Protein AF-A0A7I9VRM2-F1 (afdb_monomer_lite)

Foldseek 3Di:
DDPVVVVVVVVVVVVVVVVVVVVVCVVVDDPDPPVPPPVDDDPDDPVNVVVVCCVPPVCVVVVVVVVVVVPDDDDD

Organism: NCBI:txid2590199

Radius of gyration: 29.42 Å; chains: 1; bounding box: 52×22×77 Å

Secondary structure (DSSP, 8-state):
--HHHHHHHHHHHHHHHHHHHHHHHHHH--SPP-TT---SPPS--HHHHHHHHHHHHTTHHHHHHHHHHHTSPPP-

Structure (mmCIF, N/CA/C/O backbone):
data_AF-A0A7I9VRM2-F1
#
_entry.id   AF-A0A7I9VRM2-F1
#
loop_
_atom_site.group_PDB
_atom_site.id
_atom_site.type_symbol
_atom_site.label_atom_id
_atom_site.label_alt_id
_atom_site.label_comp_id
_atom_site.label_asym_id
_atom_site.label_entity_id
_atom_site.label_seq_id
_atom_site.pdbx_PDB_ins_code
_atom_site.Cartn_x
_atom_site.Cartn_y
_atom_site.Cartn_z
_atom_site.occupancy
_atom_site.B_iso_or_equiv
_atom_site.auth_seq_id
_atom_site.auth_comp_id
_atom_site.auth_asym_id
_atom_site.auth_atom_id
_atom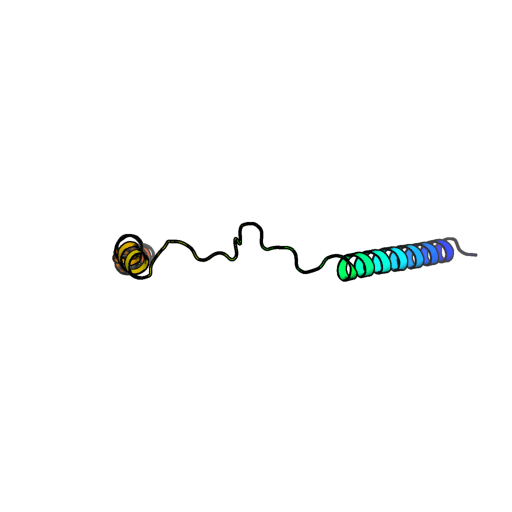_site.pdbx_PDB_model_num
ATOM 1 N N . MET A 1 1 ? 17.484 -16.334 49.677 1.00 56.12 1 MET A N 1
ATOM 2 C CA . MET A 1 1 ? 17.007 -16.521 48.291 1.00 56.12 1 MET A CA 1
ATOM 3 C C . MET A 1 1 ? 17.988 -15.835 47.373 1.00 56.12 1 MET A C 1
ATOM 5 O O . MET A 1 1 ? 18.175 -14.631 47.531 1.00 56.12 1 MET A O 1
ATOM 9 N N . ASP A 1 2 ? 18.632 -16.608 46.503 1.00 64.81 2 ASP A N 1
ATOM 10 C CA . ASP A 1 2 ? 19.647 -16.124 45.570 1.00 64.81 2 ASP A CA 1
ATOM 11 C C . ASP A 1 2 ? 19.108 -14.985 44.703 1.00 64.81 2 ASP A C 1
ATOM 13 O O . ASP A 1 2 ? 17.982 -15.043 44.202 1.00 64.81 2 ASP A O 1
ATOM 17 N N . SER A 1 3 ? 19.920 -13.941 44.528 1.00 72.69 3 SER A N 1
ATOM 18 C CA . SER A 1 3 ? 19.593 -12.771 43.697 1.00 72.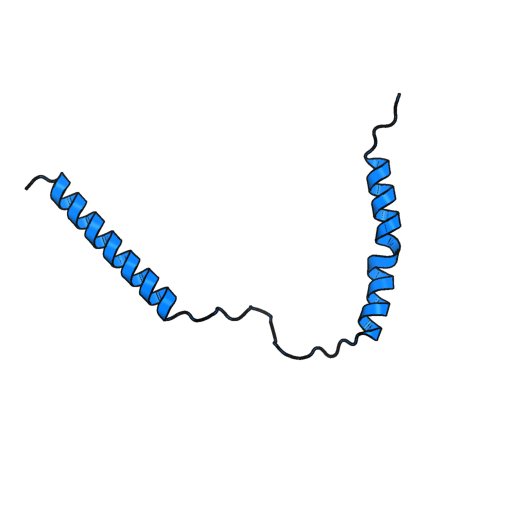69 3 SER A CA 1
ATOM 19 C C . SER A 1 3 ? 19.132 -13.183 42.290 1.00 72.69 3 SER A C 1
ATOM 21 O O . SER A 1 3 ? 18.173 -12.631 41.751 1.00 72.69 3 SER A O 1
ATOM 23 N N . ASN A 1 4 ? 19.745 -14.244 41.758 1.00 81.62 4 ASN A N 1
ATOM 24 C CA . ASN A 1 4 ? 19.441 -14.820 40.453 1.00 81.62 4 ASN A CA 1
ATOM 25 C C . ASN A 1 4 ? 17.997 -15.354 40.363 1.00 81.62 4 ASN A C 1
ATOM 27 O O . ASN A 1 4 ? 17.296 -15.119 39.381 1.00 81.62 4 ASN A O 1
ATOM 31 N N . GLU A 1 5 ? 17.488 -15.990 41.423 1.00 84.06 5 GLU A N 1
ATOM 32 C CA . GLU A 1 5 ? 16.126 -16.527 41.413 1.00 84.06 5 GLU A CA 1
ATOM 33 C C . GLU A 1 5 ? 15.062 -15.424 41.503 1.00 84.06 5 GLU A C 1
ATOM 35 O O . GLU A 1 5 ? 14.016 -15.514 40.855 1.00 84.06 5 GLU A O 1
ATOM 40 N N . LYS A 1 6 ? 15.337 -14.341 42.242 1.00 83.44 6 LYS A N 1
ATOM 41 C CA . LYS A 1 6 ? 14.454 -13.162 42.265 1.00 83.44 6 LYS A CA 1
ATOM 42 C C . LYS A 1 6 ? 14.385 -12.483 40.897 1.00 83.44 6 LYS A C 1
ATOM 44 O O . LYS A 1 6 ? 13.294 -12.119 40.462 1.00 83.44 6 LYS A O 1
ATOM 49 N N . GLN A 1 7 ? 15.524 -12.341 40.218 1.00 85.94 7 GLN A N 1
ATOM 50 C CA . GLN A 1 7 ? 15.579 -11.781 38.865 1.00 85.94 7 GLN A CA 1
ATOM 51 C C . GLN A 1 7 ? 14.789 -12.641 37.877 1.00 85.94 7 GLN A C 1
ATOM 53 O O . GLN A 1 7 ? 13.910 -12.124 37.193 1.00 85.94 7 GLN A O 1
ATOM 58 N N . ARG A 1 8 ? 15.000 -13.961 37.894 1.00 88.81 8 ARG A N 1
ATOM 59 C CA . ARG A 1 8 ? 14.277 -14.899 37.027 1.00 88.81 8 ARG A CA 1
ATOM 60 C C . ARG A 1 8 ? 12.761 -14.854 37.237 1.00 88.81 8 ARG A C 1
ATOM 62 O O . ARG A 1 8 ? 12.005 -14.915 36.272 1.00 88.81 8 ARG A O 1
ATOM 69 N N . ARG A 1 9 ? 12.294 -14.740 38.487 1.00 89.81 9 ARG A N 1
ATOM 70 C CA . ARG A 1 9 ? 10.855 -14.605 38.783 1.00 89.81 9 ARG A CA 1
ATOM 71 C C . ARG A 1 9 ? 10.275 -13.314 38.213 1.00 89.81 9 ARG A C 1
ATOM 73 O O . ARG A 1 9 ? 9.226 -13.370 37.583 1.00 89.81 9 ARG A O 1
ATOM 80 N N . ARG A 1 10 ? 10.981 -12.191 38.369 1.00 89.81 10 ARG A N 1
ATOM 81 C CA . ARG A 1 10 ? 10.562 -10.895 37.819 1.00 89.81 10 ARG A CA 1
ATOM 82 C C . ARG A 1 10 ? 10.492 -10.916 36.292 1.00 89.81 10 ARG A C 1
ATOM 84 O O . ARG A 1 10 ? 9.549 -10.390 35.719 1.00 89.81 10 ARG A O 1
ATOM 91 N N . GLU A 1 11 ? 11.465 -11.538 35.632 1.00 91.12 11 GLU A N 1
ATOM 92 C CA . GLU A 1 11 ? 11.457 -11.678 34.170 1.00 91.12 11 GLU A CA 1
ATOM 93 C C . GLU A 1 11 ? 10.282 -12.526 33.675 1.00 91.12 11 GLU A C 1
ATOM 95 O O . GLU A 1 11 ? 9.639 -12.175 32.688 1.00 91.12 11 GLU A O 1
ATOM 100 N N . LEU A 1 12 ? 9.963 -13.620 34.373 1.00 94.75 12 LEU A N 1
ATOM 101 C CA . LEU A 1 12 ? 8.800 -14.448 34.045 1.00 94.75 12 LEU A CA 1
ATOM 102 C C . LEU A 1 12 ? 7.480 -13.696 34.230 1.00 94.75 12 LEU A C 1
ATOM 104 O O . LEU A 1 12 ? 6.565 -13.871 33.430 1.00 94.75 12 LEU A O 1
ATOM 108 N N . GLU A 1 13 ? 7.381 -12.879 35.274 1.00 94.44 13 GLU A N 1
ATOM 109 C CA . GLU A 1 13 ? 6.205 -12.057 35.555 1.00 94.44 13 GLU A CA 1
ATOM 110 C C . GLU A 1 13 ? 6.006 -10.994 34.467 1.00 94.44 13 GLU A C 1
ATOM 112 O O . GLU A 1 13 ? 4.952 -10.960 33.837 1.00 94.44 13 GLU A O 1
ATOM 117 N N . LEU A 1 14 ? 7.064 -10.253 34.121 1.00 94.69 14 LEU A N 1
ATOM 118 C CA . LEU A 1 14 ? 7.046 -9.282 33.021 1.00 94.69 14 LEU A CA 1
ATOM 119 C C . LEU A 1 14 ? 6.688 -9.928 31.678 1.00 94.69 14 LEU A C 1
ATOM 121 O O . LEU A 1 14 ? 5.932 -9.356 30.894 1.00 94.69 14 LEU A O 1
ATOM 125 N N . ARG A 1 15 ? 7.205 -11.131 31.405 1.00 94.00 15 ARG A N 1
ATOM 126 C CA . ARG A 1 15 ? 6.879 -11.860 30.174 1.00 94.00 15 ARG A CA 1
ATOM 127 C C . ARG A 1 15 ? 5.390 -12.200 30.100 1.00 94.00 15 ARG A C 1
ATOM 129 O O . ARG A 1 15 ? 4.794 -12.030 29.043 1.00 94.00 15 ARG A O 1
ATOM 136 N N . ARG A 1 16 ? 4.797 -12.654 31.208 1.00 95.00 16 ARG A N 1
ATOM 137 C CA . ARG A 1 16 ? 3.362 -12.975 31.279 1.00 95.00 16 ARG A CA 1
ATOM 138 C C . ARG A 1 16 ? 2.488 -11.734 31.131 1.00 95.00 16 ARG A C 1
ATOM 140 O O . ARG A 1 16 ? 1.458 -11.804 30.472 1.00 95.00 16 ARG A O 1
ATOM 147 N N . GLU A 1 17 ? 2.894 -10.613 31.721 1.00 95.12 17 GLU A N 1
ATOM 148 C CA . GLU A 1 17 ? 2.183 -9.339 31.566 1.00 95.12 17 GLU A CA 1
ATOM 149 C C . GLU A 1 17 ? 2.181 -8.859 30.111 1.00 95.12 17 GLU A C 1
ATOM 151 O O . GLU A 1 17 ? 1.151 -8.410 29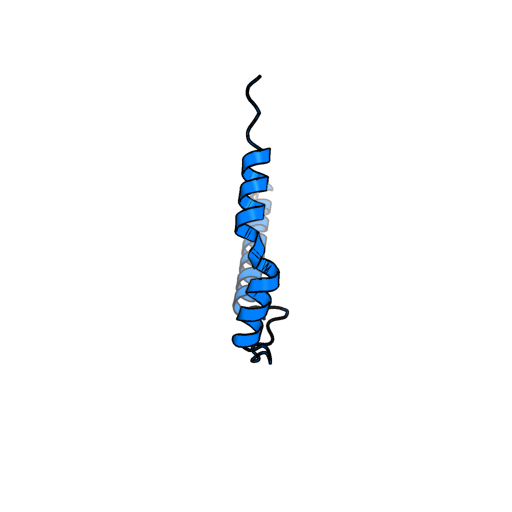.614 1.00 95.12 17 GLU A O 1
ATOM 156 N N . GLN A 1 18 ? 3.315 -8.968 29.412 1.00 92.56 18 GLN A N 1
ATOM 157 C CA . GLN A 1 18 ? 3.401 -8.590 27.999 1.00 92.56 18 GLN A CA 1
ATOM 158 C C . GLN A 1 18 ? 2.551 -9.505 27.119 1.00 92.56 18 GLN A C 1
ATOM 160 O O . GLN A 1 18 ? 1.775 -9.010 26.311 1.00 92.56 18 GLN A O 1
ATOM 165 N N . GLU A 1 19 ? 2.607 -10.817 27.347 1.00 93.12 19 GLU A N 1
ATOM 166 C CA . GLU A 1 19 ? 1.765 -11.780 26.634 1.00 93.12 19 GLU A CA 1
ATOM 167 C C . GLU A 1 19 ? 0.267 -11.488 26.832 1.00 93.12 19 GLU A C 1
ATOM 169 O O . GLU A 1 19 ? -0.507 -11.541 25.879 1.00 93.12 19 GLU A O 1
ATOM 174 N N . GLN A 1 20 ? -0.159 -11.110 28.043 1.00 94.69 20 GLN A N 1
ATOM 175 C CA . GLN A 1 20 ? -1.548 -10.702 28.280 1.00 94.69 20 GLN A CA 1
ATOM 176 C C . GLN A 1 20 ? -1.938 -9.439 27.508 1.00 94.69 20 GLN A C 1
ATOM 178 O O . GLN A 1 20 ? -3.034 -9.404 26.950 1.00 94.69 20 GLN A O 1
ATOM 183 N N . LYS A 1 21 ? -1.066 -8.426 27.450 1.00 90.88 21 LYS A N 1
ATOM 184 C CA . LYS A 1 21 ? -1.324 -7.195 26.682 1.00 90.88 21 LYS A CA 1
ATOM 185 C C . LYS A 1 21 ? -1.397 -7.454 25.183 1.00 90.88 21 LYS A C 1
ATOM 187 O O . LYS A 1 21 ? -2.239 -6.862 24.508 1.00 90.88 21 LYS A O 1
ATOM 192 N N . ASP A 1 22 ? -0.546 -8.336 24.669 1.00 87.38 22 ASP A N 1
ATOM 193 C CA . ASP A 1 22 ? -0.564 -8.726 23.260 1.00 87.38 22 ASP A CA 1
ATOM 194 C C . ASP A 1 22 ? -1.886 -9.436 22.934 1.00 87.38 22 ASP A C 1
ATOM 196 O O . ASP A 1 22 ? -2.592 -9.040 22.008 1.00 87.38 22 ASP A O 1
ATOM 200 N N . LEU A 1 23 ? -2.304 -10.389 23.775 1.00 89.62 23 LEU A N 1
ATOM 201 C CA . LEU A 1 23 ? -3.592 -11.075 23.632 1.00 89.62 23 LEU A CA 1
ATOM 202 C C . LEU A 1 23 ? -4.793 -10.125 23.754 1.00 89.62 23 LEU A C 1
ATOM 204 O O . LEU A 1 23 ? -5.786 -10.295 23.050 1.00 89.62 23 LEU A O 1
ATOM 208 N N . GLU A 1 24 ? -4.745 -9.138 24.648 1.00 88.69 24 GLU A N 1
ATOM 209 C CA . GLU A 1 24 ? -5.782 -8.106 24.762 1.00 88.69 24 GLU A CA 1
ATOM 210 C C . GLU A 1 24 ? -5.836 -7.237 23.501 1.00 88.69 24 GLU A C 1
ATOM 212 O O . GLU A 1 24 ? -6.917 -6.979 22.967 1.00 88.69 24 GLU A O 1
ATOM 217 N N . THR A 1 25 ? -4.674 -6.853 22.975 1.00 84.19 25 THR A N 1
ATOM 218 C CA . THR A 1 25 ? -4.554 -6.085 21.733 1.00 84.19 25 THR A CA 1
ATOM 219 C C . THR A 1 25 ? -5.152 -6.858 20.560 1.00 84.19 25 THR A C 1
ATOM 221 O O . THR A 1 25 ? -5.988 -6.317 19.842 1.00 84.19 25 THR A O 1
ATOM 224 N N . GLU A 1 26 ? -4.809 -8.136 20.400 1.00 82.00 26 GLU A N 1
ATOM 225 C CA . GLU A 1 26 ? -5.352 -8.997 19.341 1.00 82.00 26 GLU A CA 1
ATOM 226 C C . GLU A 1 26 ? -6.861 -9.249 19.486 1.00 82.00 26 GLU A C 1
ATOM 228 O O . GLU A 1 26 ? -7.577 -9.303 18.490 1.00 82.00 26 GLU A O 1
ATOM 233 N N . ARG A 1 27 ? -7.373 -9.373 20.719 1.00 84.38 27 ARG A N 1
ATOM 234 C CA . ARG A 1 27 ? -8.817 -9.529 20.977 1.00 84.38 27 ARG A CA 1
ATOM 235 C C . ARG A 1 27 ? -9.618 -8.271 20.656 1.00 84.38 27 ARG A C 1
ATOM 237 O O . ARG A 1 27 ? -10.786 -8.380 20.290 1.00 84.38 27 ARG A O 1
ATOM 244 N N . THR A 1 28 ? -9.021 -7.098 20.851 1.00 79.12 28 THR A N 1
ATOM 245 C CA . THR A 1 28 ? -9.725 -5.810 20.765 1.00 79.12 28 THR A CA 1
ATOM 246 C C . THR A 1 28 ? -9.582 -5.172 19.385 1.00 79.12 28 THR A C 1
ATOM 248 O O . THR A 1 28 ? -10.513 -4.534 18.893 1.00 79.12 28 THR A O 1
ATOM 251 N N . ILE A 1 29 ? -8.430 -5.346 18.734 1.00 75.06 29 ILE A N 1
ATOM 252 C CA . ILE A 1 29 ? -8.172 -4.817 17.398 1.00 75.06 29 ILE A CA 1
ATOM 253 C C . ILE A 1 29 ? -8.713 -5.820 16.376 1.00 75.06 29 ILE A C 1
ATOM 255 O O . ILE A 1 29 ? -8.076 -6.817 16.052 1.00 75.06 29 ILE A O 1
ATOM 259 N N . GLY A 1 30 ? -9.910 -5.540 15.852 1.00 72.56 30 GLY A N 1
ATOM 260 C CA . GLY A 1 30 ? -10.422 -6.204 14.651 1.00 72.56 30 GLY A CA 1
ATOM 261 C C . GLY A 1 30 ? -9.526 -5.953 13.429 1.00 72.56 30 GLY A C 1
ATOM 262 O O . GLY A 1 30 ? -8.489 -5.295 13.520 1.00 72.56 30 GLY A O 1
ATOM 263 N N . GLN A 1 31 ? -9.921 -6.451 12.252 1.00 7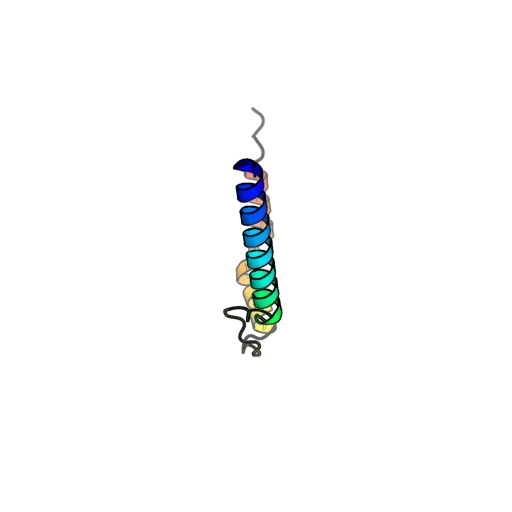3.38 31 GLN A N 1
ATOM 264 C CA . GLN A 1 31 ? -9.169 -6.174 11.023 1.00 73.38 31 GLN A CA 1
ATOM 265 C C . GLN A 1 31 ? -8.960 -4.664 10.870 1.00 73.38 31 GLN A C 1
ATOM 267 O O . GLN A 1 31 ? -9.923 -3.894 10.863 1.00 73.38 31 GLN A O 1
ATOM 272 N N . ARG A 1 32 ? -7.693 -4.241 10.783 1.00 72.75 32 ARG A N 1
ATOM 273 C CA . ARG A 1 32 ? -7.372 -2.843 10.500 1.00 72.75 32 ARG A CA 1
ATOM 274 C C . ARG A 1 32 ? -8.035 -2.481 9.170 1.00 72.75 32 ARG A C 1
ATOM 276 O O . ARG A 1 32 ? -7.841 -3.226 8.206 1.00 72.75 32 ARG A O 1
ATOM 283 N N . PRO A 1 33 ? -8.815 -1.388 9.101 1.00 75.44 33 PRO A N 1
ATOM 284 C CA . PRO A 1 33 ? -9.372 -0.959 7.831 1.00 75.44 33 PRO A CA 1
ATOM 285 C C . PRO A 1 33 ? -8.215 -0.713 6.862 1.00 75.44 33 PRO A C 1
ATOM 287 O O . PRO A 1 33 ? -7.199 -0.124 7.238 1.00 75.44 33 PRO A O 1
ATOM 290 N N . LEU A 1 34 ? -8.354 -1.206 5.632 1.00 80.00 34 LEU A N 1
ATOM 291 C CA . LEU A 1 34 ? -7.387 -0.938 4.577 1.00 80.00 34 LEU A CA 1
ATOM 292 C C . LEU A 1 34 ? -7.423 0.563 4.290 1.00 80.00 34 LEU A C 1
ATOM 294 O O . LEU A 1 34 ? -8.405 1.084 3.760 1.00 80.00 34 LEU A O 1
ATOM 298 N N . GLU A 1 35 ? -6.372 1.263 4.702 1.00 78.31 35 GLU A N 1
ATOM 299 C CA . GLU A 1 35 ? -6.270 2.707 4.537 1.00 78.31 35 GLU A CA 1
ATOM 300 C C . GLU A 1 35 ? -6.333 3.046 3.039 1.00 78.31 35 GLU A C 1
ATOM 302 O O . GLU A 1 35 ? -5.576 2.508 2.233 1.00 78.31 35 GLU A O 1
ATOM 307 N N . GLY A 1 36 ? -7.304 3.875 2.646 1.00 74.00 36 GLY A N 1
ATOM 308 C CA . GLY A 1 36 ? -7.558 4.214 1.240 1.00 74.00 36 GLY A CA 1
ATOM 309 C C . GLY A 1 36 ? -8.448 3.232 0.465 1.00 74.00 36 GLY A C 1
ATOM 310 O O . GLY A 1 36 ? -8.813 3.529 -0.672 1.00 74.00 36 GLY A O 1
ATOM 311 N N . PHE A 1 37 ? -8.869 2.107 1.052 1.00 78.00 37 PHE A N 1
ATOM 312 C CA . PHE A 1 37 ? -9.875 1.246 0.432 1.00 78.00 37 PHE A CA 1
ATOM 313 C C . PHE A 1 37 ? -11.273 1.812 0.689 1.00 78.00 37 PHE A C 1
ATOM 315 O O . PHE A 1 37 ? -11.831 1.676 1.776 1.00 78.00 37 PHE A O 1
ATOM 322 N N . SER A 1 38 ? -11.853 2.462 -0.320 1.00 75.81 38 SER A N 1
ATOM 323 C CA . SER A 1 38 ? -13.184 3.066 -0.200 1.00 75.81 38 SER A CA 1
ATOM 324 C C . SER A 1 38 ? -14.317 2.034 -0.180 1.00 75.81 38 SER A C 1
ATOM 326 O O . SER A 1 38 ? -15.435 2.382 0.191 1.00 75.81 38 SER A O 1
ATOM 328 N N . GLY A 1 39 ? -14.066 0.791 -0.622 1.00 75.69 39 GLY A N 1
ATOM 329 C CA . GLY A 1 39 ? -15.091 -0.245 -0.826 1.00 75.69 39 GLY A CA 1
ATOM 330 C C . GLY A 1 39 ? -16.184 0.134 -1.838 1.00 75.69 39 GLY A C 1
ATOM 331 O O . GLY A 1 39 ? -17.084 -0.660 -2.099 1.00 75.69 39 GLY A O 1
ATOM 332 N N . ALA A 1 40 ? -16.117 1.341 -2.402 1.00 80.62 40 ALA A N 1
ATOM 333 C CA . ALA A 1 40 ? -17.095 1.896 -3.312 1.00 80.62 40 ALA A CA 1
ATOM 334 C C . ALA A 1 40 ? -16.736 1.529 -4.750 1.00 80.62 40 ALA A C 1
ATOM 336 O O . ALA A 1 40 ? -15.563 1.512 -5.131 1.00 80.62 40 ALA A O 1
ATOM 337 N N . HIS A 1 41 ? -17.762 1.288 -5.564 1.00 76.94 41 HIS A N 1
ATOM 338 C CA . HIS A 1 41 ? -17.591 1.189 -7.006 1.00 76.94 41 HIS A CA 1
ATOM 339 C C . HIS A 1 41 ?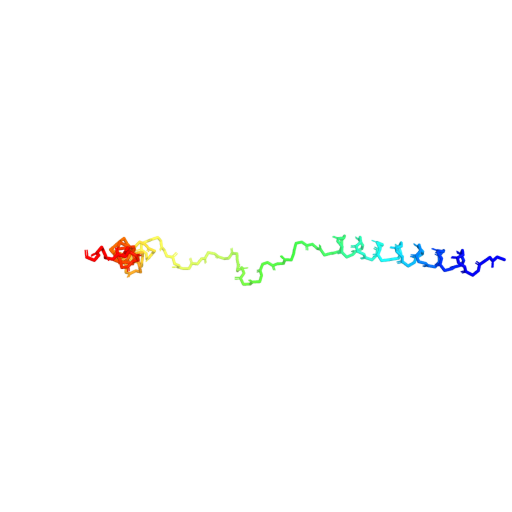 -16.980 2.492 -7.533 1.00 76.94 41 HIS A C 1
ATOM 341 O O . HIS A 1 41 ? -17.458 3.586 -7.222 1.00 76.94 41 HIS A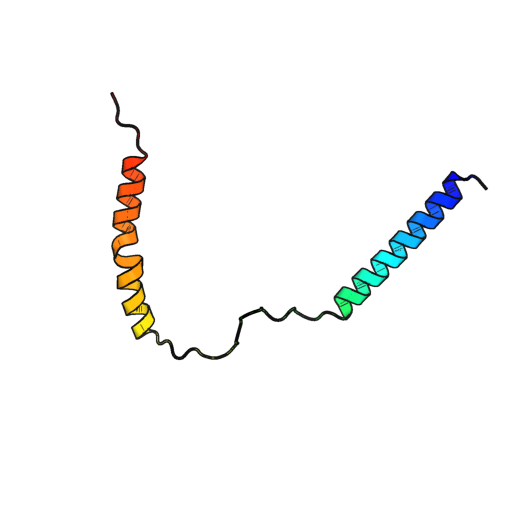 O 1
ATOM 347 N N . THR A 1 42 ? -15.908 2.378 -8.310 1.00 82.06 42 THR A N 1
ATOM 348 C CA . THR A 1 42 ? -15.341 3.519 -9.025 1.00 82.06 42 THR A CA 1
ATOM 349 C C . THR A 1 42 ? -16.248 3.862 -10.212 1.00 82.06 42 THR A C 1
ATOM 351 O O . THR A 1 42 ? -16.966 3.009 -10.731 1.00 82.06 42 THR A O 1
ATOM 354 N N . SER A 1 43 ? -16.223 5.115 -10.669 1.00 86.62 43 SER A N 1
ATOM 355 C CA . SER A 1 43 ? -16.857 5.514 -11.939 1.00 86.62 43 SER A CA 1
ATOM 356 C C . SER A 1 43 ? -16.038 5.100 -13.169 1.00 86.62 43 SER A C 1
ATOM 358 O O . SER A 1 43 ? -16.398 5.443 -14.293 1.00 86.62 43 SER A O 1
ATOM 360 N N . TRP A 1 44 ? -14.920 4.405 -12.949 1.00 88.50 44 TRP A N 1
ATOM 361 C CA . TRP A 1 44 ? -14.023 3.905 -13.977 1.00 88.50 44 TRP A CA 1
ATOM 362 C C . TRP A 1 44 ? -14.611 2.643 -14.603 1.00 88.50 44 TRP A C 1
ATOM 364 O O . TRP A 1 44 ? -14.920 1.677 -13.907 1.00 88.50 44 TRP A O 1
ATOM 374 N N . THR A 1 45 ? -14.792 2.669 -15.917 1.00 90.69 45 THR A N 1
ATOM 375 C CA . THR A 1 45 ? -15.418 1.583 -16.681 1.00 90.69 45 THR A CA 1
ATOM 376 C C . THR A 1 45 ? -14.377 0.687 -17.351 1.00 90.69 45 THR A C 1
ATOM 378 O O . THR A 1 45 ? -13.248 1.112 -17.581 1.00 90.69 45 THR A O 1
ATOM 381 N N . GLY A 1 46 ? -14.773 -0.536 -17.720 1.00 89.69 46 GLY A N 1
ATOM 382 C CA . GLY A 1 46 ? -13.906 -1.465 -18.460 1.00 89.69 46 GLY A CA 1
ATOM 383 C C . GLY A 1 46 ? -13.402 -0.888 -19.786 1.00 89.69 46 GLY A C 1
ATOM 384 O O . GLY A 1 46 ? -12.216 -0.952 -20.063 1.00 89.69 46 GLY A O 1
ATOM 385 N N . ASP A 1 47 ? -14.255 -0.192 -20.543 1.00 92.69 47 ASP A N 1
ATOM 386 C CA . ASP A 1 47 ? -13.848 0.450 -21.805 1.00 92.69 47 ASP A CA 1
ATOM 387 C C . ASP A 1 47 ? -12.780 1.544 -21.607 1.00 92.69 47 ASP A C 1
ATOM 389 O O . ASP A 1 47 ? -11.989 1.838 -22.508 1.00 92.69 47 ASP A O 1
ATOM 393 N N . GLN A 1 48 ? -12.780 2.206 -20.445 1.00 92.75 48 GLN A N 1
ATOM 394 C CA . GLN A 1 48 ? -11.727 3.158 -20.087 1.00 92.75 48 GLN A CA 1
ATOM 395 C C . GLN A 1 48 ? -10.437 2.435 -19.704 1.00 92.75 48 GLN A C 1
ATOM 397 O O . GLN A 1 48 ? -9.365 2.917 -20.067 1.00 92.75 48 GLN A O 1
ATOM 402 N N . ASP A 1 49 ? -10.552 1.291 -19.031 1.00 92.81 49 ASP A N 1
ATOM 403 C CA . ASP A 1 49 ? -9.427 0.424 -18.689 1.00 92.81 49 ASP A CA 1
ATOM 404 C C . ASP A 1 49 ? -8.728 -0.101 -19.944 1.00 92.81 49 ASP A C 1
ATOM 406 O O . ASP A 1 49 ? -7.533 0.118 -20.111 1.00 92.81 49 ASP A O 1
ATOM 410 N N . ASP A 1 50 ? -9.484 -0.659 -20.890 1.00 93.31 50 ASP A N 1
ATOM 411 C CA . ASP A 1 50 ? -8.951 -1.202 -22.142 1.00 93.31 50 ASP A CA 1
ATOM 412 C C . ASP A 1 50 ? -8.245 -0.126 -22.984 1.00 93.31 50 ASP A C 1
ATOM 414 O O . ASP A 1 50 ? -7.184 -0.366 -23.569 1.00 93.31 50 ASP A O 1
ATOM 418 N N . ARG A 1 51 ? -8.796 1.097 -23.020 1.00 93.62 51 ARG A N 1
ATOM 419 C CA . ARG A 1 51 ? -8.148 2.233 -23.693 1.00 93.62 51 ARG A CA 1
ATOM 420 C C . ARG A 1 51 ? -6.844 2.621 -22.998 1.00 93.62 51 ARG A C 1
ATOM 422 O O . ARG A 1 51 ? -5.825 2.780 -23.669 1.00 93.62 51 ARG A O 1
ATOM 429 N N . ALA A 1 52 ? -6.876 2.771 -21.675 1.00 93.31 52 ALA A N 1
ATOM 430 C CA . ALA A 1 52 ? -5.705 3.146 -20.891 1.00 93.31 52 ALA A CA 1
ATOM 431 C C . ALA A 1 52 ? -4.614 2.066 -20.948 1.00 93.31 52 ALA A C 1
ATOM 433 O O . ALA A 1 52 ? -3.433 2.394 -21.023 1.00 93.31 52 ALA A O 1
ATOM 434 N N . ALA A 1 53 ? -4.994 0.788 -20.985 1.00 92.44 53 ALA A N 1
ATOM 435 C CA . ALA A 1 53 ? -4.069 -0.330 -21.104 1.00 92.44 53 ALA A CA 1
ATOM 436 C C . ALA A 1 53 ? -3.248 -0.241 -22.396 1.00 92.44 53 ALA A C 1
ATOM 438 O O . ALA A 1 53 ? -2.033 -0.421 -22.361 1.00 92.44 53 ALA A O 1
ATOM 439 N N . GLY A 1 54 ? -3.878 0.110 -23.520 1.00 92.38 54 GLY A N 1
ATOM 440 C CA . GLY A 1 54 ? -3.166 0.350 -24.776 1.00 92.38 54 GLY A CA 1
ATOM 441 C C . GLY A 1 54 ? -2.182 1.524 -24.699 1.00 92.38 54 GLY A C 1
ATOM 442 O O . GLY A 1 54 ? -1.063 1.414 -25.194 1.00 92.38 54 GLY A O 1
ATOM 443 N N . GLU A 1 55 ? -2.570 2.627 -24.055 1.00 91.06 55 GLU A N 1
ATOM 444 C CA . GLU A 1 55 ? -1.720 3.820 -23.900 1.00 91.06 55 GLU A CA 1
ATOM 445 C C . GLU A 1 55 ? -0.523 3.586 -22.967 1.00 91.06 55 GLU A C 1
ATOM 447 O O . GLU A 1 55 ? 0.579 4.057 -23.244 1.00 91.06 55 GLU A O 1
ATOM 452 N N . VAL A 1 56 ? -0.733 2.864 -21.864 1.00 93.56 56 VAL A N 1
ATOM 453 C CA . VAL A 1 56 ? 0.282 2.658 -20.822 1.00 93.56 56 VAL A CA 1
ATOM 454 C C . VAL A 1 56 ? 1.183 1.466 -21.143 1.00 93.56 56 VAL A C 1
ATOM 456 O O . VAL A 1 56 ? 2.394 1.557 -20.959 1.00 93.56 56 VAL A O 1
ATOM 459 N N . HIS A 1 57 ? 0.609 0.365 -21.632 1.00 93.56 57 HIS A N 1
ATOM 460 C CA . HIS A 1 57 ? 1.298 -0.920 -21.788 1.00 93.56 57 HIS A CA 1
ATOM 461 C C . HIS A 1 57 ? 1.547 -1.324 -23.245 1.00 93.56 57 HIS A C 1
ATOM 463 O O . HIS A 1 57 ? 2.207 -2.333 -23.493 1.00 93.56 57 HIS A O 1
ATOM 469 N N . GLY A 1 58 ? 1.064 -0.555 -24.229 1.00 93.88 58 GLY A N 1
ATOM 470 C CA . GLY A 1 58 ? 1.166 -0.917 -25.649 1.00 93.88 58 GLY A CA 1
ATOM 471 C C . GLY A 1 58 ? 2.599 -1.128 -26.152 1.00 93.88 58 GLY A C 1
ATOM 472 O O . GLY A 1 58 ? 2.823 -1.917 -27.068 1.00 93.88 58 GLY A O 1
ATOM 473 N N . ASP A 1 59 ? 3.579 -0.478 -25.522 1.00 95.06 59 ASP A N 1
ATOM 474 C CA . ASP A 1 59 ? 4.994 -0.567 -25.888 1.00 95.06 59 ASP A CA 1
ATOM 475 C C . ASP A 1 59 ? 5.828 -1.465 -24.956 1.00 95.06 59 ASP A C 1
ATOM 477 O O . ASP A 1 59 ? 7.037 -1.614 -25.173 1.00 95.06 59 ASP A O 1
ATOM 481 N N . ASP A 1 60 ? 5.219 -2.091 -23.943 1.00 95.94 60 ASP A N 1
ATOM 482 C CA . ASP A 1 60 ? 5.948 -2.818 -22.897 1.00 95.94 60 ASP A CA 1
ATOM 483 C C . ASP A 1 60 ? 6.780 -3.971 -23.455 1.00 95.94 60 ASP A C 1
ATOM 485 O O . ASP A 1 60 ? 7.932 -4.151 -23.053 1.00 95.94 60 ASP A O 1
ATOM 489 N N . GLU A 1 61 ? 6.246 -4.719 -24.422 1.00 94.00 61 GLU A N 1
ATOM 490 C CA . GLU A 1 61 ? 6.963 -5.825 -25.058 1.00 94.00 61 GLU A CA 1
ATOM 491 C C . GLU A 1 61 ? 8.204 -5.330 -25.814 1.00 94.00 61 GLU A C 1
ATOM 493 O O . GLU A 1 61 ? 9.304 -5.872 -25.656 1.00 94.00 61 GLU A O 1
ATOM 498 N N . ARG A 1 62 ? 8.057 -4.261 -26.609 1.00 95.88 62 ARG A N 1
ATOM 499 C CA . ARG A 1 62 ? 9.174 -3.673 -27.359 1.00 95.88 62 ARG A CA 1
ATOM 500 C C . ARG A 1 62 ? 10.232 -3.136 -26.401 1.00 95.88 62 ARG A C 1
ATOM 502 O O . ARG A 1 62 ? 11.404 -3.485 -26.539 1.00 95.88 62 ARG A O 1
ATOM 509 N N . ALA A 1 63 ? 9.814 -2.355 -25.409 1.00 95.12 63 ALA A N 1
ATOM 510 C CA . ALA A 1 63 ? 10.707 -1.769 -24.421 1.00 95.12 63 ALA A CA 1
ATOM 511 C C . ALA A 1 63 ? 11.416 -2.845 -23.578 1.00 95.12 63 ALA A C 1
ATOM 513 O O . ALA A 1 63 ? 12.598 -2.712 -23.261 1.00 95.12 63 ALA A O 1
ATOM 514 N N . ALA A 1 64 ? 10.729 -3.935 -23.225 1.00 94.81 64 ALA A N 1
ATOM 515 C CA . ALA A 1 64 ? 11.328 -5.061 -22.514 1.00 94.81 64 ALA A CA 1
ATOM 516 C C . ALA A 1 64 ? 12.404 -5.760 -23.354 1.00 94.81 64 ALA A C 1
ATOM 518 O O . ALA A 1 64 ? 13.485 -6.049 -22.838 1.00 94.81 64 ALA A O 1
ATOM 519 N N . ARG A 1 65 ? 12.142 -5.974 -24.648 1.00 94.56 65 ARG A N 1
ATOM 520 C CA . ARG A 1 65 ? 13.108 -6.566 -25.582 1.00 94.56 65 ARG A CA 1
ATOM 521 C C . ARG A 1 65 ? 14.352 -5.694 -25.751 1.00 94.56 65 ARG A C 1
ATOM 523 O O . ARG A 1 65 ? 15.455 -6.195 -25.568 1.00 94.56 65 ARG A O 1
ATOM 530 N N . GLU A 1 66 ? 14.194 -4.395 -25.990 1.00 95.69 66 GLU A N 1
ATOM 531 C CA . GLU A 1 66 ? 15.322 -3.454 -26.109 1.00 95.69 66 GLU A CA 1
ATOM 532 C C . GLU A 1 66 ? 16.176 -3.414 -24.828 1.00 95.69 66 GLU A C 1
ATOM 534 O O . GLU A 1 66 ? 17.413 -3.461 -24.865 1.00 95.69 66 GLU A O 1
ATOM 539 N N . ARG A 1 67 ? 15.523 -3.404 -23.657 1.00 95.06 67 ARG A N 1
ATOM 540 C CA . ARG A 1 67 ? 16.213 -3.498 -22.362 1.00 95.06 67 ARG A CA 1
ATOM 541 C C . ARG A 1 67 ? 16.950 -4.822 -22.189 1.00 95.06 67 ARG A C 1
ATOM 543 O O . ARG A 1 67 ? 18.012 -4.835 -21.578 1.00 95.06 67 ARG A O 1
ATOM 550 N N . SER A 1 68 ? 16.403 -5.929 -22.681 1.00 92.50 68 SER A N 1
ATOM 551 C CA . SER A 1 68 ? 17.064 -7.233 -22.605 1.00 92.50 68 SER A CA 1
ATOM 552 C C . SER A 1 68 ? 18.289 -7.287 -23.518 1.00 92.50 68 SER A C 1
ATOM 554 O O . SER A 1 68 ? 19.373 -7.649 -23.068 1.00 92.50 68 SER A O 1
ATOM 556 N N . GLU A 1 69 ? 18.154 -6.849 -24.768 1.00 92.88 69 GLU A N 1
ATOM 557 C CA . GLU A 1 69 ? 19.236 -6.856 -25.757 1.00 92.88 69 GLU A CA 1
ATOM 558 C C . GLU A 1 69 ? 20.408 -5.957 -25.346 1.00 92.88 69 GLU A C 1
ATOM 560 O O . GLU A 1 69 ? 21.567 -6.330 -25.524 1.00 92.88 69 GLU A O 1
ATOM 565 N N . SER A 1 70 ? 20.128 -4.805 -24.731 1.00 91.38 70 SER A N 1
ATOM 566 C CA . SER A 1 70 ? 21.171 -3.898 -24.229 1.00 91.38 70 SER A CA 1
ATOM 567 C C . SER A 1 70 ? 21.984 -4.461 -23.056 1.00 91.38 70 SER A C 1
ATOM 569 O O . SER A 1 70 ? 23.094 -3.990 -22.809 1.00 91.38 70 SER A O 1
ATOM 571 N N . GLN A 1 71 ? 21.477 -5.482 -22.358 1.00 88.25 71 GLN A N 1
ATOM 572 C CA . GLN A 1 71 ? 22.195 -6.171 -21.280 1.00 88.25 71 GLN A CA 1
ATOM 573 C C . GLN A 1 71 ? 23.117 -7.284 -21.787 1.00 88.25 71 GLN A C 1
ATOM 575 O O . GLN A 1 71 ? 23.951 -7.776 -21.025 1.00 88.25 71 GLN A O 1
ATOM 580 N N . ILE A 1 72 ? 22.994 -7.697 -23.052 1.00 89.00 72 ILE A N 1
ATOM 581 C CA . ILE A 1 72 ? 23.852 -8.740 -23.609 1.00 89.00 72 ILE A CA 1
ATOM 582 C C . ILE A 1 72 ? 25.207 -8.110 -23.962 1.00 89.00 72 ILE A C 1
ATOM 584 O O . ILE A 1 72 ? 25.269 -7.226 -24.824 1.00 89.00 72 ILE A O 1
ATOM 588 N N . PRO A 1 73 ? 26.318 -8.548 -23.339 1.00 78.88 73 PRO A N 1
ATOM 589 C CA . PRO A 1 73 ? 27.633 -8.028 -23.675 1.00 78.88 73 PRO A CA 1
ATOM 590 C C . PRO A 1 73 ? 27.947 -8.366 -25.134 1.00 78.88 73 PRO A C 1
ATOM 592 O O . PRO A 1 73 ? 27.909 -9.530 -25.544 1.00 78.88 73 PRO A O 1
ATOM 595 N N . LYS A 1 74 ? 28.262 -7.342 -25.932 1.00 78.44 74 LYS A N 1
ATOM 596 C CA . LYS A 1 74 ? 28.699 -7.547 -27.314 1.00 78.44 74 LYS A CA 1
ATOM 597 C C . LYS A 1 74 ? 30.020 -8.312 -27.284 1.00 78.44 74 LYS A C 1
ATOM 599 O O . LYS A 1 74 ? 30.961 -7.892 -26.611 1.00 78.44 74 LYS A O 1
ATOM 604 N N . ARG A 1 75 ? 30.072 -9.455 -27.977 1.00 73.50 75 ARG A N 1
ATOM 605 C CA . ARG A 1 75 ? 31.326 -10.195 -28.171 1.00 73.50 75 ARG A CA 1
ATOM 606 C C . ARG A 1 75 ? 32.354 -9.264 -28.841 1.00 73.50 75 ARG A C 1
ATOM 608 O O . ARG A 1 75 ? 31.946 -8.532 -29.744 1.00 73.50 75 ARG A O 1
ATOM 615 N N . PRO A 1 76 ? 33.619 -9.267 -28.385 1.00 69.69 76 PRO A N 1
ATOM 616 C CA . PRO A 1 76 ? 34.687 -8.479 -28.996 1.00 69.69 76 PRO A CA 1
ATOM 617 C C . PRO A 1 76 ? 35.003 -8.945 -30.420 1.00 69.69 76 PRO A C 1
ATOM 619 O O . PRO A 1 76 ? 34.781 -10.145 -30.716 1.00 69.69 76 PRO A O 1
#

pLDDT: mean 86.51, std 8.7, range [56.12, 95.94]

Sequence (76 aa):
MDSNEKQRRRELELRREQEQKDLETERTIGQRPLEGFSGAHTSWTGDQDDRAAGEVHGDDERAARERSESQIPKRP